Protein AF-A0A329ZCV0-F1 (afdb_monomer_lite)

Foldseek 3Di:
DDPVVVVVVVVVVLVVLLVVLVVLAFDPVCSVVLVVQLVVVVVVDDPPDDPDPVVSVVSSVVCCVPVVVRGD

pLDDT: mean 89.94, std 8.44, range [56.34, 98.0]

Radius of gyration: 13.1 Å; chains: 1; bounding box: 29×23×39 Å

Secondary structure (DSSP, 8-state):
--HHHHHHHHHHHHHHHHHHHHHHTB-GGGHHHHHHHHHHHHHTS-TT----HHHHHHHHHHHHHH-GGGB-

Sequence (72 aa):
MDKIEQNELLDEIIMMLMAALSLAGVKDESMDKALEEYQNIVEEMDDDAIYDYKAVRDIILKLKNTKRELFK

Structure (mmCIF, N/CA/C/O backbone):
data_AF-A0A329ZCV0-F1
#
_entry.id   AF-A0A329ZCV0-F1
#
loop_
_atom_site.group_PDB
_atom_site.id
_atom_site.type_symbol
_atom_site.label_atom_id
_atom_site.label_alt_id
_atom_site.label_comp_id
_atom_site.label_asym_id
_atom_site.label_entity_id
_atom_site.label_seq_id
_atom_site.pdbx_PDB_ins_code
_atom_site.Cartn_x
_atom_site.Cartn_y
_atom_site.Cartn_z
_atom_site.occupancy
_atom_site.B_iso_or_equiv
_atom_site.auth_seq_id
_atom_site.auth_comp_id
_atom_site.auth_asym_id
_atom_site.auth_atom_id
_atom_site.pdbx_PDB_model_num
ATOM 1 N N . MET A 1 1 ? 4.715 -9.953 -26.506 1.00 56.34 1 MET A N 1
ATOM 2 C CA . MET A 1 1 ? 3.776 -9.974 -25.376 1.00 56.34 1 MET A CA 1
ATOM 3 C C . MET A 1 1 ? 2.499 -9.353 -25.865 1.00 56.34 1 MET A C 1
ATOM 5 O O . MET A 1 1 ? 2.518 -8.191 -26.266 1.00 56.34 1 MET A O 1
ATOM 9 N N . ASP A 1 2 ? 1.453 -10.163 -25.960 1.00 73.81 2 ASP A N 1
ATOM 10 C CA . ASP A 1 2 ? 0.132 -9.688 -26.363 1.00 73.81 2 ASP A CA 1
ATOM 11 C C . ASP A 1 2 ? -0.440 -8.778 -25.268 1.00 73.81 2 ASP A C 1
ATOM 13 O O . ASP A 1 2 ? -0.143 -8.941 -24.087 1.00 73.81 2 ASP A O 1
ATOM 17 N N . LYS A 1 3 ? -1.268 -7.795 -25.643 1.00 70.56 3 LYS A N 1
ATOM 18 C CA . LYS A 1 3 ? -1.884 -6.847 -24.688 1.00 70.56 3 LYS A CA 1
ATOM 19 C C . LYS A 1 3 ? -2.652 -7.542 -23.555 1.00 70.56 3 LYS A C 1
ATOM 21 O O . LYS A 1 3 ? -2.785 -6.977 -22.478 1.00 70.56 3 LYS A O 1
ATOM 26 N N . ILE A 1 4 ? -3.159 -8.747 -23.816 1.00 72.31 4 ILE A N 1
ATOM 27 C CA . ILE A 1 4 ? -3.874 -9.576 -22.841 1.00 72.31 4 ILE A CA 1
ATOM 28 C C . ILE A 1 4 ? -2.923 -10.006 -21.714 1.00 72.31 4 ILE A C 1
ATOM 30 O O . ILE A 1 4 ? -3.227 -9.769 -20.552 1.00 72.31 4 ILE A O 1
ATOM 34 N N . GLU A 1 5 ? -1.730 -10.500 -22.055 1.00 78.69 5 GLU A N 1
ATOM 35 C CA . GLU A 1 5 ? -0.721 -10.951 -21.082 1.00 78.69 5 GLU A CA 1
ATOM 36 C C . GLU A 1 5 ? -0.211 -9.802 -20.193 1.00 78.69 5 GLU A C 1
ATOM 38 O O . GLU A 1 5 ? 0.125 -10.000 -19.029 1.00 78.69 5 GLU A O 1
ATOM 43 N N . GLN A 1 6 ? -0.146 -8.578 -20.730 1.00 77.25 6 GLN A N 1
ATOM 44 C CA . GLN A 1 6 ? 0.263 -7.397 -19.960 1.00 77.25 6 GLN A CA 1
ATOM 45 C C . G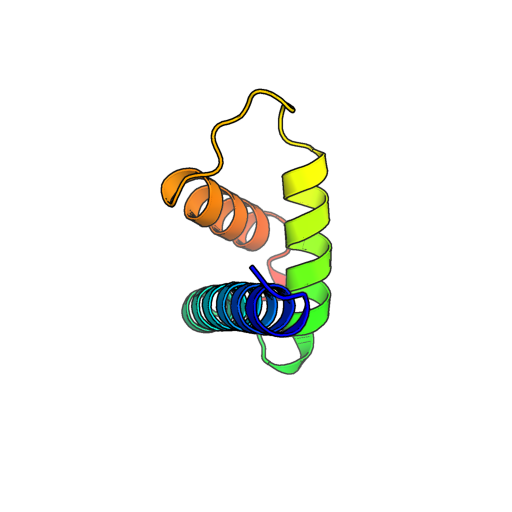LN A 1 6 ? -0.777 -6.984 -18.917 1.00 77.25 6 GLN A C 1
ATOM 47 O O . GLN A 1 6 ? -0.405 -6.612 -17.807 1.00 77.25 6 GLN A O 1
ATOM 52 N N . ASN A 1 7 ? -2.063 -7.044 -19.265 1.00 83.25 7 ASN A N 1
ATOM 53 C CA . ASN A 1 7 ? -3.136 -6.701 -18.335 1.00 83.25 7 ASN A CA 1
ATOM 54 C C . ASN A 1 7 ? -3.238 -7.728 -17.202 1.00 83.25 7 ASN A C 1
ATOM 56 O O . ASN A 1 7 ? -3.349 -7.334 -16.049 1.00 83.25 7 ASN A O 1
ATOM 60 N N . GLU A 1 8 ? -3.110 -9.021 -17.514 1.00 89.44 8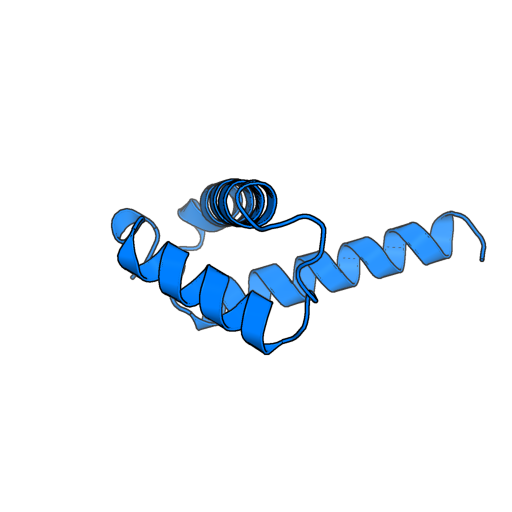 GLU A N 1
ATOM 61 C CA . GLU A 1 8 ? -3.095 -10.087 -16.502 1.00 89.44 8 GLU A CA 1
ATOM 62 C C . GLU A 1 8 ? -1.948 -9.898 -15.499 1.00 89.44 8 GLU A C 1
ATOM 64 O O . GLU A 1 8 ? -2.155 -9.980 -14.290 1.00 89.44 8 GLU A O 1
ATOM 69 N N . LEU A 1 9 ? -0.752 -9.546 -15.983 1.00 87.56 9 LEU A N 1
ATOM 70 C CA . LEU A 1 9 ? 0.390 -9.256 -15.116 1.00 87.56 9 LEU A CA 1
ATOM 71 C C . LEU A 1 9 ? 0.145 -8.039 -14.208 1.00 87.56 9 LEU A C 1
ATOM 73 O O . LEU A 1 9 ? 0.540 -8.046 -13.042 1.00 87.56 9 LEU A O 1
ATOM 77 N N . LEU A 1 10 ? -0.483 -6.982 -14.728 1.00 87.25 10 LEU A N 1
ATOM 78 C CA . LEU A 1 10 ? -0.819 -5.798 -13.933 1.00 87.25 10 LEU A CA 1
ATOM 79 C C . LEU A 1 10 ? -1.837 -6.131 -12.839 1.00 87.25 10 LEU A C 1
ATOM 81 O O . LEU A 1 10 ? -1.655 -5.712 -11.694 1.00 87.25 10 LEU A O 1
ATOM 85 N N . ASP A 1 11 ? -2.856 -6.922 -13.168 1.00 90.38 11 ASP A N 1
ATOM 86 C CA . ASP A 1 11 ? -3.865 -7.372 -12.209 1.00 90.38 11 ASP A CA 1
ATOM 87 C C . ASP A 1 11 ? -3.230 -8.210 -11.089 1.00 90.38 11 ASP A C 1
ATOM 89 O O . ASP A 1 11 ? -3.529 -8.005 -9.910 1.00 90.38 11 ASP A O 1
ATOM 93 N N . GLU A 1 12 ? -2.294 -9.102 -11.423 1.00 91.94 12 GLU A N 1
ATOM 94 C CA . GLU A 1 12 ? -1.540 -9.879 -10.435 1.00 91.94 12 GLU A CA 1
ATOM 95 C C . GLU A 1 12 ? -0.695 -8.989 -9.513 1.00 91.94 12 GLU A C 1
ATOM 97 O O . GLU A 1 12 ? -0.681 -9.194 -8.295 1.00 91.94 12 GLU A O 1
ATOM 102 N N . ILE A 1 13 ? -0.015 -7.976 -10.060 1.00 89.50 13 ILE A N 1
ATOM 103 C CA . ILE A 1 13 ? 0.78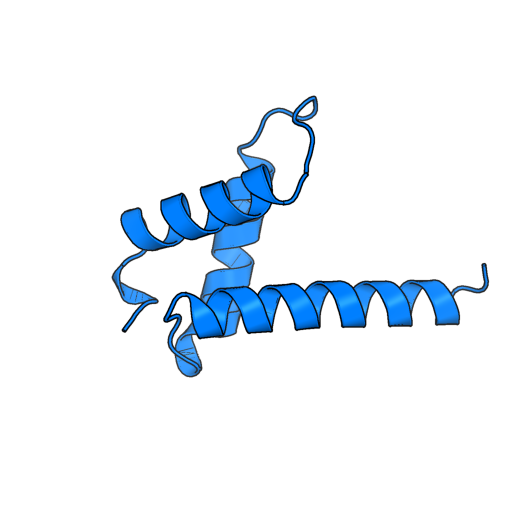5 -7.026 -9.271 1.00 89.50 13 ILE A CA 1
ATOM 104 C C . ILE A 1 13 ? -0.101 -6.259 -8.287 1.00 89.50 13 ILE A C 1
ATOM 106 O O . ILE A 1 13 ? 0.231 -6.166 -7.101 1.00 89.50 13 ILE A O 1
ATOM 110 N N . ILE A 1 14 ? -1.241 -5.748 -8.755 1.00 90.88 14 ILE A N 1
ATOM 111 C CA . ILE A 1 14 ? -2.200 -5.032 -7.909 1.00 90.88 14 ILE A CA 1
ATOM 112 C C . ILE A 1 14 ? -2.735 -5.965 -6.819 1.00 90.88 14 ILE A C 1
ATOM 114 O O . ILE A 1 14 ? -2.772 -5.588 -5.647 1.00 90.88 14 ILE A O 1
ATOM 118 N N . MET A 1 15 ? -3.076 -7.206 -7.165 1.00 95.00 15 MET A N 1
ATOM 119 C CA . MET A 1 15 ? -3.577 -8.191 -6.209 1.00 95.00 15 MET A CA 1
ATOM 120 C C . MET A 1 15 ? -2.547 -8.516 -5.118 1.00 95.00 15 MET A C 1
ATOM 122 O O . MET A 1 15 ? -2.891 -8.573 -3.935 1.00 95.00 15 MET A O 1
ATOM 126 N N . MET A 1 16 ? -1.271 -8.670 -5.486 1.00 93.69 16 MET A N 1
ATOM 127 C CA . MET A 1 16 ? -0.182 -8.861 -4.523 1.00 93.69 16 MET A CA 1
ATOM 128 C C . MET A 1 16 ? -0.006 -7.646 -3.603 1.00 93.69 16 MET A C 1
ATOM 130 O O . MET A 1 16 ? 0.193 -7.816 -2.397 1.00 93.69 16 MET A O 1
ATOM 134 N N . LEU A 1 17 ? -0.122 -6.427 -4.136 1.00 94.00 17 LEU A N 1
ATOM 135 C CA . LEU A 1 17 ? -0.054 -5.203 -3.337 1.00 94.00 17 LEU A CA 1
ATOM 136 C C . LEU A 1 17 ? -1.227 -5.102 -2.350 1.00 94.00 17 LEU A C 1
ATOM 138 O O . LEU A 1 17 ? -1.012 -4.838 -1.166 1.00 94.00 17 LEU A O 1
ATOM 142 N N . MET A 1 18 ? -2.454 -5.378 -2.799 1.00 95.69 18 MET A N 1
ATOM 143 C CA . MET A 1 18 ? -3.641 -5.405 -1.937 1.00 95.69 18 MET A CA 1
ATOM 144 C C . MET A 1 18 ? -3.500 -6.439 -0.815 1.00 95.69 18 MET A C 1
ATOM 146 O O . MET A 1 18 ? -3.826 -6.156 0.340 1.00 95.69 18 MET A O 1
ATOM 150 N N . ALA A 1 19 ? -2.954 -7.620 -1.119 1.00 95.88 19 ALA A N 1
ATOM 151 C CA . ALA A 1 19 ? -2.669 -8.639 -0.114 1.00 95.88 19 ALA A CA 1
ATOM 152 C C . ALA A 1 19 ? -1.632 -8.152 0.914 1.00 95.88 19 ALA A C 1
ATOM 154 O O . ALA A 1 19 ? -1.829 -8.327 2.119 1.00 95.88 19 ALA A O 1
ATOM 155 N N . ALA A 1 20 ? -0.559 -7.491 0.468 1.00 95.19 20 ALA A N 1
ATOM 156 C CA . ALA A 1 20 ? 0.451 -6.923 1.359 1.00 95.19 20 ALA A CA 1
ATOM 157 C C . ALA A 1 20 ? -0.132 -5.836 2.282 1.00 95.19 20 ALA A C 1
ATOM 159 O O . ALA A 1 20 ? 0.143 -5.835 3.483 1.00 95.19 20 ALA A O 1
ATOM 160 N N . LEU A 1 21 ? -0.976 -4.947 1.750 1.00 96.62 21 LEU A N 1
ATOM 161 C CA . LEU A 1 21 ? -1.673 -3.913 2.521 1.00 96.62 21 LEU A CA 1
ATOM 162 C C . LEU A 1 21 ? -2.648 -4.517 3.542 1.00 96.62 21 LEU A C 1
ATOM 164 O O . LEU A 1 21 ? -2.653 -4.111 4.708 1.00 96.62 21 LEU A O 1
ATOM 168 N N . SER A 1 22 ? -3.417 -5.532 3.142 1.00 96.75 22 SER A N 1
ATOM 169 C CA . SER A 1 22 ? -4.319 -6.261 4.040 1.00 96.75 22 SER A CA 1
ATOM 170 C C . SER A 1 22 ? -3.548 -6.898 5.204 1.00 96.75 22 SER A C 1
ATOM 172 O O . SER A 1 22 ? -3.885 -6.684 6.370 1.00 96.75 22 SER A O 1
ATOM 174 N N . LEU A 1 23 ? -2.437 -7.586 4.911 1.00 95.44 23 LEU A N 1
ATOM 175 C CA . LEU A 1 23 ? -1.551 -8.180 5.922 1.00 95.44 23 LEU A CA 1
ATOM 176 C C . LEU A 1 23 ? -0.895 -7.133 6.834 1.00 95.44 23 LEU A C 1
ATOM 178 O O . LEU A 1 23 ? -0.670 -7.397 8.015 1.00 95.44 23 LEU A O 1
ATOM 182 N N . ALA A 1 24 ? -0.613 -5.935 6.320 1.00 95.19 24 ALA A N 1
ATOM 183 C CA . ALA A 1 24 ? -0.098 -4.819 7.112 1.00 95.19 24 ALA A CA 1
ATOM 184 C C . ALA A 1 24 ? -1.144 -4.212 8.072 1.00 95.19 24 ALA A C 1
ATOM 186 O O . ALA A 1 24 ? -0.782 -3.424 8.963 1.00 95.19 24 ALA A O 1
ATOM 187 N N . GLY A 1 25 ? -2.413 -4.607 7.926 1.00 96.81 25 GLY A N 1
ATOM 188 C CA . GLY A 1 25 ? -3.527 -4.238 8.790 1.00 96.81 25 GLY A CA 1
ATOM 189 C C . GLY A 1 25 ? -4.443 -3.162 8.216 1.00 96.81 25 GLY A C 1
ATOM 190 O O . GLY A 1 25 ? -5.188 -2.566 8.990 1.00 96.81 25 GLY A O 1
ATOM 191 N N . VAL A 1 26 ? -4.397 -2.881 6.910 1.00 98.00 26 VAL A N 1
ATOM 192 C CA . VAL A 1 26 ? -5.360 -1.967 6.272 1.00 98.00 26 VAL A CA 1
ATOM 193 C C . VAL A 1 26 ? -6.780 -2.518 6.441 1.00 98.00 26 VAL A C 1
ATOM 195 O O . VAL A 1 26 ? -7.013 -3.725 6.344 1.00 98.00 26 VAL A O 1
ATOM 198 N N . LYS A 1 27 ? -7.733 -1.640 6.761 1.00 97.75 27 LYS A N 1
ATOM 199 C CA . LYS A 1 27 ? -9.155 -1.996 6.849 1.00 97.75 27 LYS A CA 1
ATOM 200 C C . LYS A 1 27 ? -9.711 -2.265 5.457 1.00 97.75 27 LYS A C 1
ATOM 202 O O . LYS A 1 27 ? -9.361 -1.555 4.519 1.00 97.75 27 LYS A O 1
ATOM 207 N N . ASP A 1 28 ? -10.609 -3.234 5.334 1.00 95.81 28 ASP A N 1
ATOM 208 C CA . ASP A 1 28 ? -11.146 -3.635 4.030 1.00 95.81 28 ASP A CA 1
ATOM 209 C C . ASP A 1 28 ? -11.872 -2.454 3.359 1.00 95.81 28 ASP A C 1
ATOM 211 O O . ASP A 1 28 ? -11.660 -2.184 2.181 1.00 95.81 28 ASP A O 1
ATOM 215 N N . GLU A 1 29 ? -12.615 -1.654 4.134 1.00 97.25 29 GLU A N 1
ATOM 216 C CA . GLU A 1 29 ? -13.282 -0.431 3.667 1.00 97.25 29 GLU A CA 1
ATOM 217 C C . GLU A 1 29 ? -12.328 0.729 3.327 1.00 97.25 29 GLU A C 1
ATOM 219 O O . GLU A 1 29 ? -12.757 1.755 2.806 1.00 97.25 29 GLU A O 1
ATOM 224 N N . SER A 1 30 ? -11.042 0.603 3.664 1.00 97.75 30 SER A N 1
ATOM 225 C CA . SER A 1 30 ? -10.003 1.611 3.421 1.00 97.75 30 SER A CA 1
ATOM 226 C C . SER A 1 30 ? -9.018 1.200 2.324 1.00 97.75 30 SER A C 1
ATOM 228 O O . SER A 1 30 ? -8.082 1.953 2.068 1.00 97.75 30 SER A O 1
ATOM 230 N N . MET A 1 31 ? -9.203 0.039 1.682 1.00 96.94 31 MET A N 1
ATOM 231 C CA . MET A 1 31 ? -8.241 -0.512 0.722 1.00 96.94 31 MET A CA 1
ATOM 232 C C . MET A 1 31 ? -8.004 0.415 -0.475 1.00 96.94 31 MET A C 1
ATOM 234 O O . MET A 1 31 ? -6.859 0.749 -0.762 1.00 96.94 31 MET A O 1
ATOM 238 N N . ASP A 1 32 ? -9.070 0.894 -1.118 1.00 96.31 32 ASP A N 1
ATOM 239 C CA . ASP A 1 32 ? -8.954 1.774 -2.290 1.00 96.31 32 ASP A CA 1
ATOM 240 C C . ASP A 1 32 ? -8.218 3.071 -1.941 1.00 96.31 32 ASP A C 1
ATOM 242 O O . ASP A 1 32 ? -7.307 3.501 -2.646 1.00 96.31 32 ASP A O 1
ATOM 246 N N . LYS A 1 33 ? -8.542 3.651 -0.780 1.00 97.44 33 LYS A N 1
ATOM 247 C CA . LYS A 1 33 ? -7.863 4.848 -0.282 1.00 97.44 33 LYS A CA 1
ATOM 248 C C . LYS A 1 33 ? -6.402 4.572 0.081 1.00 97.44 33 LYS A C 1
ATOM 250 O O . LYS A 1 33 ? -5.548 5.428 -0.113 1.00 97.44 33 LYS A O 1
ATOM 255 N N . ALA A 1 34 ? -6.092 3.389 0.607 1.00 97.19 34 ALA A N 1
ATOM 256 C CA . ALA A 1 34 ? -4.718 2.993 0.888 1.00 97.19 34 ALA A CA 1
ATOM 257 C C . ALA A 1 34 ? -3.895 2.833 -0.399 1.00 97.19 34 ALA A C 1
ATOM 259 O O . ALA A 1 34 ? -2.730 3.215 -0.397 1.00 97.19 34 ALA A O 1
ATOM 260 N N . LEU A 1 35 ? -4.488 2.323 -1.485 1.00 95.75 35 LEU A N 1
ATOM 261 C CA . LEU A 1 35 ? -3.846 2.250 -2.804 1.00 95.75 35 LEU A CA 1
ATOM 262 C C . LEU A 1 35 ? -3.583 3.644 -3.392 1.00 95.75 35 LEU A C 1
ATOM 264 O O . LEU A 1 35 ? -2.489 3.893 -3.889 1.00 95.75 35 LEU A O 1
ATOM 268 N N . GLU A 1 36 ? -4.544 4.563 -3.284 1.00 96.06 36 GLU A N 1
ATOM 269 C CA . GLU A 1 36 ? -4.375 5.956 -3.724 1.00 96.06 36 GLU A CA 1
ATOM 270 C C . GLU A 1 36 ? -3.238 6.653 -2.959 1.00 96.06 36 GLU A C 1
ATOM 272 O O . GLU A 1 36 ? -2.324 7.223 -3.548 1.00 96.06 36 GLU A O 1
ATOM 277 N N . GLU A 1 37 ? -3.233 6.554 -1.629 1.00 96.25 37 GLU A N 1
ATOM 278 C CA . GLU A 1 37 ? -2.182 7.152 -0.798 1.00 96.25 37 GLU A CA 1
ATOM 279 C C . GLU A 1 37 ? -0.820 6.476 -1.006 1.00 96.25 37 GLU A C 1
ATOM 281 O O . GLU A 1 37 ? 0.220 7.127 -0.920 1.00 96.25 37 GLU A O 1
ATOM 286 N N . TYR A 1 38 ? -0.811 5.175 -1.302 1.00 94.75 38 TYR A N 1
ATOM 287 C CA . TYR A 1 38 ? 0.395 4.463 -1.704 1.00 94.75 38 TYR A CA 1
ATOM 288 C C . TYR A 1 38 ? 0.968 5.053 -2.993 1.00 94.75 38 TYR A C 1
ATOM 290 O O . TYR A 1 38 ? 2.152 5.382 -3.022 1.00 94.75 38 TYR A O 1
ATOM 298 N N . GLN A 1 39 ? 0.138 5.246 -4.022 1.00 92.44 39 GLN A N 1
ATOM 299 C CA . GLN A 1 39 ? 0.551 5.871 -5.277 1.00 92.44 39 GLN A CA 1
ATOM 300 C C . GLN A 1 39 ? 1.091 7.288 -5.050 1.00 92.44 39 GLN A C 1
ATOM 302 O O . GLN A 1 39 ? 2.173 7.595 -5.540 1.00 92.44 39 GLN A O 1
ATOM 307 N N . ASN A 1 40 ? 0.415 8.109 -4.242 1.00 93.69 40 ASN A N 1
ATOM 308 C CA . ASN A 1 40 ? 0.895 9.455 -3.910 1.00 93.69 40 ASN A CA 1
ATOM 309 C C . ASN A 1 40 ? 2.301 9.421 -3.291 1.00 93.69 40 ASN A C 1
ATOM 311 O O . ASN A 1 40 ? 3.156 10.229 -3.633 1.00 93.69 40 ASN A O 1
ATOM 315 N N . ILE A 1 41 ? 2.573 8.460 -2.401 1.00 92.00 41 ILE A N 1
ATOM 316 C CA . ILE A 1 41 ? 3.909 8.302 -1.815 1.00 92.00 41 ILE A CA 1
ATOM 317 C C . ILE A 1 41 ? 4.933 7.878 -2.873 1.00 92.00 41 ILE A C 1
ATOM 319 O O . ILE A 1 41 ? 6.074 8.323 -2.791 1.00 92.00 41 ILE A O 1
ATOM 323 N N . VAL A 1 42 ? 4.557 7.024 -3.830 1.00 89.81 42 VAL A N 1
ATOM 324 C CA . VAL A 1 42 ? 5.434 6.632 -4.946 1.00 89.81 42 VAL A CA 1
ATOM 325 C C . VAL A 1 42 ? 5.773 7.836 -5.818 1.00 89.81 42 VAL A C 1
ATOM 327 O O . VAL A 1 42 ? 6.935 8.019 -6.150 1.00 89.81 42 VAL A O 1
ATOM 330 N N . GLU A 1 43 ? 4.794 8.680 -6.137 1.00 88.69 43 GLU A N 1
ATOM 331 C CA . GLU A 1 43 ? 4.992 9.904 -6.929 1.00 88.69 43 GLU A CA 1
ATOM 332 C C . GLU A 1 43 ? 5.853 10.958 -6.204 1.00 88.69 43 GLU A C 1
ATOM 334 O O . GLU A 1 43 ? 6.449 11.821 -6.841 1.00 88.69 43 GLU A O 1
ATOM 339 N N . GLU A 1 44 ? 5.950 10.890 -4.872 1.00 87.62 44 GLU A N 1
ATOM 340 C CA . GLU A 1 44 ? 6.875 11.707 -4.073 1.00 87.62 44 GLU A CA 1
ATOM 341 C C . GLU A 1 44 ? 8.316 11.160 -4.049 1.00 87.62 44 GLU A C 1
ATOM 343 O O . GLU A 1 44 ? 9.212 11.832 -3.526 1.00 87.62 44 GLU A O 1
ATOM 348 N N . MET A 1 45 ? 8.551 9.931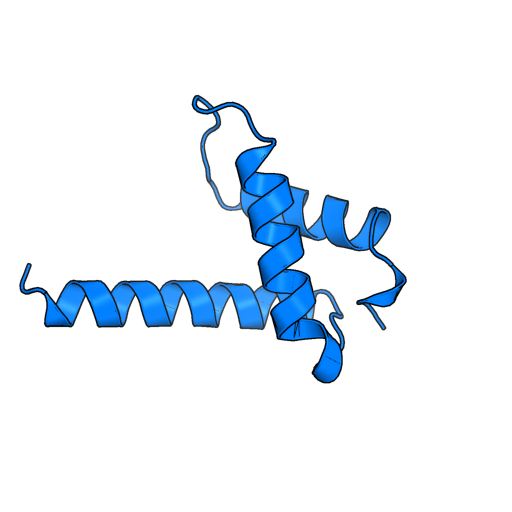 -4.520 1.00 84.00 45 MET A N 1
ATOM 349 C CA . MET A 1 45 ? 9.891 9.345 -4.573 1.00 84.00 45 MET A CA 1
ATOM 350 C C . MET A 1 45 ? 10.668 9.873 -5.781 1.00 84.00 45 MET A C 1
ATOM 352 O O . MET A 1 45 ? 10.091 10.260 -6.789 1.00 84.00 45 MET A O 1
ATOM 356 N N . ASP A 1 46 ? 11.995 9.898 -5.655 1.00 77.50 46 ASP A N 1
ATOM 357 C CA . ASP A 1 46 ? 12.895 10.267 -6.751 1.00 77.50 46 ASP A CA 1
ATOM 358 C C . ASP A 1 46 ? 12.681 9.333 -7.954 1.00 77.50 46 ASP A C 1
ATOM 360 O O . ASP A 1 46 ? 12.582 8.118 -7.769 1.00 77.50 46 ASP A O 1
ATOM 364 N N . ASP A 1 47 ? 12.647 9.883 -9.170 1.00 73.94 47 ASP A N 1
ATOM 365 C CA . ASP A 1 47 ? 12.467 9.118 -10.413 1.00 73.94 47 ASP A CA 1
ATOM 366 C C . ASP A 1 47 ? 13.598 8.088 -10.613 1.00 73.94 47 ASP A C 1
ATOM 368 O O . ASP A 1 47 ? 13.411 7.056 -11.261 1.00 73.94 47 ASP A O 1
ATOM 372 N N . ASP A 1 48 ? 14.764 8.338 -10.006 1.00 75.81 48 ASP A N 1
ATOM 373 C CA . ASP A 1 48 ? 15.919 7.436 -10.012 1.00 75.81 48 ASP A CA 1
ATOM 374 C C . ASP A 1 48 ? 15.852 6.341 -8.921 1.00 75.81 48 ASP A C 1
ATOM 376 O O . ASP A 1 48 ? 16.751 5.495 -8.810 1.00 75.81 48 ASP A O 1
ATOM 380 N N . ALA A 1 49 ? 14.811 6.328 -8.079 1.00 74.94 49 ALA A N 1
ATOM 381 C CA . ALA A 1 49 ? 14.684 5.366 -6.993 1.00 74.94 49 ALA A CA 1
ATOM 382 C C . ALA A 1 49 ? 14.389 3.950 -7.515 1.00 74.94 49 ALA A C 1
ATOM 384 O O . ALA A 1 49 ? 13.440 3.697 -8.256 1.00 74.94 49 ALA A O 1
ATOM 385 N N . ILE A 1 50 ? 15.180 2.974 -7.058 1.00 78.94 50 ILE A N 1
ATOM 386 C CA . ILE A 1 50 ? 14.947 1.564 -7.382 1.00 78.94 50 ILE A CA 1
ATOM 387 C C . ILE A 1 50 ? 13.718 1.067 -6.622 1.00 78.94 50 ILE A C 1
ATOM 389 O O . ILE A 1 50 ? 13.718 0.976 -5.392 1.00 78.94 50 ILE A O 1
ATOM 393 N N . TYR A 1 51 ? 12.697 0.673 -7.376 1.00 77.38 51 TYR A N 1
ATOM 394 C CA . TYR A 1 51 ? 11.461 0.134 -6.834 1.00 77.38 51 TYR A CA 1
ATOM 395 C C . TYR A 1 51 ? 11.555 -1.372 -6.552 1.00 77.38 51 TYR A C 1
ATOM 397 O O . TYR A 1 51 ? 11.062 -2.207 -7.310 1.00 77.38 51 TYR A O 1
ATOM 405 N N . ASP A 1 52 ? 12.242 -1.732 -5.469 1.00 83.81 52 ASP A N 1
ATOM 406 C CA . ASP A 1 52 ? 12.371 -3.117 -5.008 1.00 83.81 52 ASP A CA 1
ATOM 407 C C . ASP A 1 52 ? 11.420 -3.447 -3.836 1.00 83.81 52 ASP A C 1
ATOM 409 O O . ASP A 1 52 ? 10.629 -2.625 -3.369 1.00 83.81 52 ASP A O 1
ATOM 413 N N . TYR A 1 53 ? 11.501 -4.676 -3.314 1.00 80.38 53 TYR A N 1
ATOM 414 C CA . TYR A 1 53 ? 10.673 -5.097 -2.176 1.00 80.38 53 TYR A CA 1
ATOM 415 C C . TYR A 1 53 ? 10.893 -4.245 -0.910 1.00 80.38 53 TYR A C 1
ATOM 417 O O . TYR A 1 53 ? 9.999 -4.164 -0.064 1.00 80.38 53 TYR A O 1
ATOM 425 N N . LYS A 1 54 ? 12.075 -3.631 -0.739 1.00 85.75 54 LYS A N 1
ATOM 426 C CA . LYS A 1 54 ? 12.355 -2.746 0.399 1.00 85.75 54 LYS A CA 1
ATOM 427 C C . LYS A 1 54 ? 11.643 -1.418 0.207 1.00 85.75 54 LYS A C 1
ATO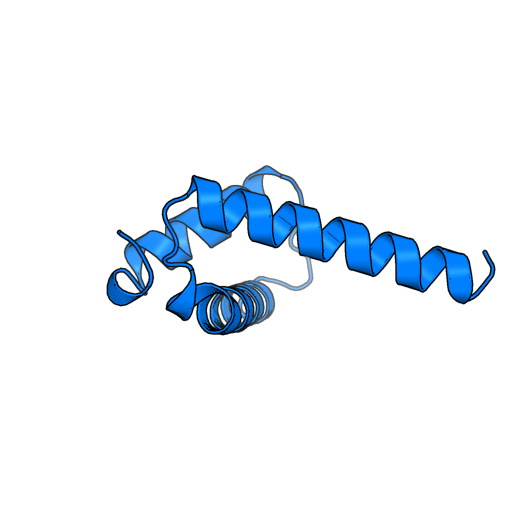M 429 O O . LYS A 1 54 ? 11.053 -0.944 1.171 1.00 85.75 54 LYS A O 1
ATOM 434 N N . ALA A 1 55 ? 11.626 -0.881 -1.014 1.00 87.31 55 ALA A N 1
ATOM 435 C CA . ALA A 1 55 ? 10.851 0.311 -1.347 1.00 87.31 55 ALA A CA 1
ATOM 436 C C . ALA A 1 55 ? 9.360 0.095 -1.047 1.00 87.31 55 ALA A C 1
ATOM 438 O O . ALA A 1 55 ? 8.770 0.862 -0.290 1.00 87.31 55 ALA A O 1
ATOM 439 N N . VAL A 1 56 ? 8.780 -1.016 -1.515 1.00 89.38 56 VAL A N 1
ATOM 440 C CA . VAL A 1 56 ? 7.381 -1.384 -1.223 1.00 89.38 56 VAL A CA 1
ATOM 441 C C . VAL A 1 56 ? 7.120 -1.445 0.285 1.00 89.38 56 VAL A C 1
ATOM 443 O O . VAL A 1 56 ? 6.156 -0.853 0.774 1.00 89.38 56 VAL A O 1
ATOM 446 N N . ARG A 1 57 ? 7.992 -2.123 1.045 1.00 92.25 57 ARG A N 1
ATOM 447 C CA . ARG A 1 57 ? 7.904 -2.184 2.513 1.00 92.25 57 ARG A CA 1
ATOM 448 C C . ARG A 1 57 ? 7.938 -0.788 3.135 1.00 92.25 57 ARG A C 1
ATOM 450 O O . ARG A 1 57 ? 7.136 -0.501 4.021 1.00 92.25 57 ARG A O 1
ATOM 457 N N . ASP A 1 58 ? 8.871 0.055 2.712 1.00 92.62 58 ASP A N 1
ATOM 458 C CA . ASP A 1 58 ? 9.089 1.378 3.297 1.00 92.62 58 ASP A CA 1
ATOM 459 C C . ASP A 1 58 ? 7.920 2.320 3.012 1.00 92.62 58 ASP A C 1
ATOM 461 O O . ASP A 1 58 ? 7.509 3.064 3.904 1.00 92.62 58 ASP A O 1
ATOM 465 N N . ILE A 1 59 ? 7.299 2.209 1.836 1.00 94.38 59 ILE A N 1
ATOM 466 C CA . ILE A 1 59 ? 6.060 2.918 1.509 1.00 94.38 59 ILE A CA 1
ATOM 467 C C . ILE A 1 59 ? 4.925 2.462 2.427 1.00 94.38 59 ILE A C 1
ATOM 469 O O . ILE A 1 59 ? 4.265 3.303 3.032 1.00 94.38 59 ILE A O 1
ATOM 473 N N . ILE A 1 60 ? 4.723 1.151 2.606 1.00 95.00 60 ILE A N 1
ATOM 474 C CA . ILE A 1 60 ? 3.682 0.624 3.508 1.00 95.00 60 ILE A CA 1
ATOM 475 C C . ILE A 1 60 ? 3.920 1.093 4.951 1.00 95.00 60 ILE A C 1
ATOM 477 O O . ILE A 1 60 ? 2.978 1.467 5.652 1.00 95.00 60 ILE A O 1
ATOM 481 N N . LEU A 1 61 ? 5.175 1.120 5.409 1.00 94.25 61 LEU A N 1
ATOM 482 C CA . LEU A 1 61 ? 5.526 1.637 6.733 1.00 94.25 61 LEU A CA 1
ATOM 483 C C . LEU A 1 61 ? 5.268 3.144 6.848 1.00 94.25 61 LEU A C 1
ATOM 485 O O . LEU A 1 61 ? 4.732 3.587 7.867 1.00 94.25 61 LEU A O 1
ATOM 489 N N . LYS A 1 62 ? 5.616 3.933 5.824 1.00 94.88 62 LYS A N 1
ATOM 490 C CA . LYS A 1 62 ? 5.313 5.371 5.767 1.00 94.88 62 LYS A CA 1
ATOM 491 C C . LYS A 1 62 ? 3.804 5.580 5.829 1.00 94.88 62 LYS A C 1
ATOM 493 O O . LYS A 1 62 ? 3.353 6.299 6.714 1.00 94.88 62 LYS A O 1
ATOM 498 N N . LEU A 1 63 ? 3.041 4.867 5.004 1.00 96.12 63 LEU A N 1
ATOM 499 C CA . LEU A 1 63 ? 1.582 4.899 4.968 1.00 96.12 63 LEU A CA 1
ATOM 500 C C . LEU A 1 63 ? 0.971 4.574 6.338 1.00 96.12 63 LEU A C 1
ATOM 502 O O . LEU A 1 63 ? 0.135 5.320 6.837 1.00 96.12 63 LEU A O 1
ATOM 506 N N . LYS A 1 64 ? 1.447 3.519 7.009 1.00 95.25 64 LYS A N 1
ATOM 507 C CA . LYS A 1 64 ? 0.992 3.156 8.360 1.00 95.25 64 LYS A CA 1
ATOM 508 C C . LYS A 1 64 ? 1.288 4.234 9.398 1.00 95.25 64 LYS A C 1
ATOM 510 O O . LYS A 1 64 ? 0.528 4.407 10.347 1.00 95.25 64 LYS A O 1
ATOM 515 N N . ASN A 1 65 ? 2.389 4.961 9.239 1.00 94.62 65 ASN A N 1
ATOM 516 C CA . ASN A 1 65 ? 2.769 6.027 10.156 1.00 94.62 65 ASN A CA 1
ATOM 517 C C . ASN A 1 65 ? 2.015 7.336 9.898 1.00 94.62 65 ASN A C 1
ATOM 519 O O . ASN A 1 65 ? 1.694 8.027 10.866 1.00 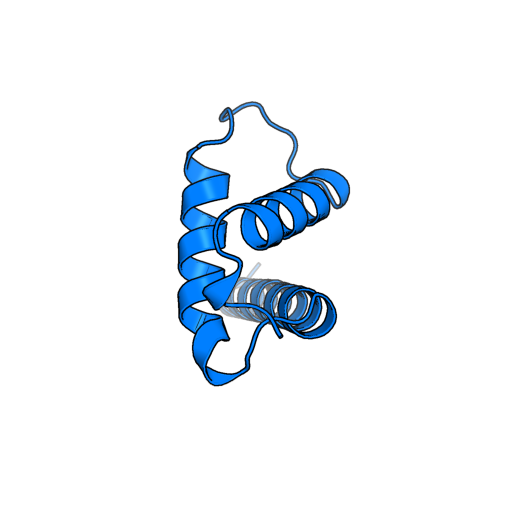94.62 65 ASN A O 1
ATOM 523 N N . THR A 1 66 ? 1.732 7.669 8.636 1.00 95.31 66 THR A N 1
ATOM 524 C CA . THR A 1 66 ? 1.139 8.953 8.227 1.00 95.31 66 THR A CA 1
ATOM 525 C C . THR A 1 66 ? -0.379 8.907 8.073 1.00 95.31 66 THR A C 1
ATOM 527 O O . THR A 1 66 ? -1.027 9.925 8.300 1.00 95.31 66 THR A O 1
ATOM 530 N N . LYS A 1 67 ? -0.948 7.746 7.736 1.00 95.94 67 LYS A N 1
ATOM 531 C CA . LYS A 1 67 ? -2.381 7.514 7.484 1.00 95.94 67 LYS A CA 1
ATOM 532 C C . LYS A 1 67 ? -2.936 6.432 8.412 1.00 95.94 67 LYS A C 1
ATOM 534 O O . LYS A 1 67 ? -3.568 5.465 7.985 1.00 95.94 67 LYS A O 1
ATOM 539 N N . ARG A 1 68 ? -2.648 6.558 9.713 1.00 95.00 68 ARG A N 1
ATOM 540 C CA . ARG A 1 68 ? -3.012 5.567 10.750 1.00 95.00 68 ARG A CA 1
ATOM 541 C C . ARG A 1 68 ? -4.496 5.210 10.751 1.00 95.00 68 ARG A C 1
ATOM 543 O O . ARG A 1 68 ? -4.847 4.088 11.091 1.00 95.00 68 ARG A O 1
ATOM 550 N N . GLU A 1 69 ? -5.360 6.143 10.371 1.00 96.62 69 GLU A N 1
ATOM 551 C CA . GLU A 1 69 ? -6.806 5.957 10.293 1.00 96.62 69 GLU A CA 1
ATOM 552 C C . GLU A 1 69 ? -7.237 4.846 9.324 1.00 96.62 69 GLU A C 1
ATOM 554 O O . GLU A 1 69 ? -8.309 4.264 9.517 1.00 96.62 69 GLU A O 1
ATOM 559 N N . LEU A 1 70 ? -6.402 4.521 8.330 1.00 96.81 70 LEU A N 1
ATOM 560 C CA . LEU A 1 70 ? -6.651 3.463 7.346 1.00 96.81 70 LEU A CA 1
ATOM 561 C C . LEU A 1 70 ? -6.369 2.055 7.897 1.00 96.81 70 LEU A C 1
ATOM 563 O O . LEU A 1 70 ? -6.771 1.065 7.288 1.00 96.81 70 LEU A O 1
ATOM 567 N N . PHE A 1 71 ? -5.686 1.952 9.041 1.00 96.44 71 PHE A N 1
ATOM 568 C CA . PHE A 1 71 ? -5.213 0.693 9.621 1.00 96.44 71 PHE A CA 1
ATOM 569 C C . PHE A 1 71 ? -5.998 0.312 10.888 1.00 96.44 71 PHE A C 1
ATOM 571 O O . PHE A 1 71 ? -6.575 1.172 11.561 1.00 96.44 71 PHE A O 1
ATOM 578 N N . LYS A 1 72 ? -6.046 -0.994 11.177 1.00 90.19 72 LYS A N 1
ATOM 579 C CA . LYS A 1 72 ? -6.618 -1.606 12.390 1.00 90.19 72 LYS A CA 1
ATOM 580 C C . LYS A 1 72 ? -5.693 -1.457 13.599 1.00 90.19 72 LYS A C 1
ATOM 582 O O . LYS A 1 72 ? -4.454 -1.527 13.418 1.00 90.19 72 LYS A O 1
#